Protein AF-A0A7W4EZD3-F1 (afdb_monomer_lite)

Secondary structure (DSSP, 8-state):
--PPPTT--GGG-EEEETTEEE-SS-EEETTEEETT--TTT-EEEEEE-TT--EEEEEE-SS-EEETTEEE-HHHHHHHHHS--

Sequence (84 aa):
GKTPLPKANPATWRKISHFYSKDDKRIYYLNKLLKEADYNTFEVVVLTSPEGYKLPYGKDKNQYYNYGNPLSEEEALEEVNSPL

Structure (mmCIF, N/CA/C/O backbone):
data_AF-A0A7W4EZD3-F1
#
_entry.id   AF-A0A7W4EZD3-F1
#
loop_
_atom_site.group_PDB
_atom_site.id
_atom_site.type_symbol
_atom_site.label_atom_id
_atom_site.label_alt_id
_atom_site.label_comp_id
_atom_site.label_asym_id
_atom_site.label_entity_id
_atom_site.label_seq_id
_atom_site.pdbx_PDB_ins_code
_atom_site.Cartn_x
_atom_site.Cartn_y
_atom_site.Cartn_z
_atom_site.occupancy
_atom_site.B_iso_or_equiv
_atom_site.auth_seq_id
_atom_site.auth_comp_id
_atom_site.auth_asym_id
_atom_site.auth_atom_id
_atom_site.pdbx_PDB_model_num
ATOM 1 N N . GLY A 1 1 ? 15.573 -20.038 0.946 1.00 50.72 1 GLY A N 1
ATOM 2 C CA . GLY A 1 1 ? 14.478 -20.726 0.230 1.00 50.72 1 GLY A CA 1
ATOM 3 C C . GLY A 1 1 ? 13.420 -19.714 -0.166 1.00 50.72 1 GLY A C 1
ATOM 4 O O . GLY A 1 1 ? 13.255 -18.737 0.552 1.00 50.72 1 GLY A O 1
ATOM 5 N N . LYS A 1 2 ? 12.739 -19.905 -1.303 1.00 58.47 2 LYS A N 1
ATOM 6 C CA . LYS A 1 2 ? 11.610 -19.059 -1.723 1.00 58.47 2 LYS A CA 1
ATOM 7 C C . LYS A 1 2 ? 10.370 -19.468 -0.925 1.00 58.47 2 LYS A C 1
ATOM 9 O O . LYS A 1 2 ? 9.654 -20.370 -1.343 1.00 58.47 2 LYS A O 1
ATOM 14 N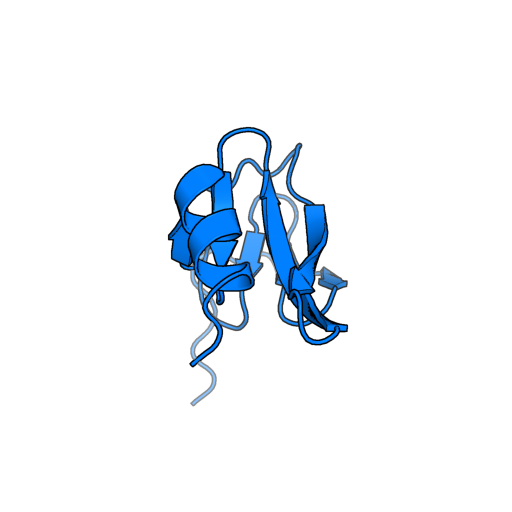 N . THR A 1 3 ? 10.154 -18.865 0.240 1.00 67.12 3 THR A N 1
ATOM 15 C CA . THR A 1 3 ? 8.908 -19.071 0.988 1.00 67.12 3 THR A CA 1
ATOM 16 C C . THR A 1 3 ? 7.767 -18.409 0.208 1.00 67.12 3 THR A C 1
ATOM 18 O O . THR A 1 3 ? 7.840 -17.201 -0.026 1.00 67.12 3 THR A O 1
ATOM 21 N N . PRO A 1 4 ? 6.742 -19.159 -0.238 1.00 73.44 4 PRO A N 1
ATOM 22 C CA . PRO A 1 4 ? 5.600 -18.583 -0.940 1.00 73.44 4 PRO A CA 1
ATOM 23 C C . PRO A 1 4 ? 4.879 -17.578 -0.044 1.00 73.44 4 PRO A C 1
ATOM 25 O O . PRO A 1 4 ? 4.729 -17.813 1.156 1.00 73.44 4 PRO A O 1
ATOM 28 N N . LEU A 1 5 ? 4.399 -16.478 -0.624 1.00 78.94 5 LEU A N 1
ATOM 29 C CA . LEU A 1 5 ? 3.583 -15.523 0.115 1.00 78.94 5 LEU A CA 1
ATOM 30 C C . LEU A 1 5 ? 2.237 -16.158 0.454 1.00 78.94 5 LEU A C 1
ATOM 32 O O . LEU A 1 5 ? 1.502 -16.531 -0.466 1.00 78.94 5 LEU A O 1
ATOM 36 N N . PRO A 1 6 ? 1.883 -16.286 1.746 1.00 73.94 6 PRO A N 1
ATOM 37 C CA . PRO A 1 6 ? 0.623 -16.894 2.125 1.00 73.94 6 PRO A CA 1
ATOM 38 C C . PRO A 1 6 ? -0.542 -16.190 1.429 1.00 73.94 6 PRO A C 1
ATOM 40 O O . PRO A 1 6 ? -0.672 -14.966 1.490 1.00 73.94 6 PRO A O 1
ATOM 43 N N . LYS A 1 7 ? -1.411 -16.990 0.802 1.00 84.38 7 LYS A N 1
ATOM 44 C CA . LYS A 1 7 ? -2.647 -16.568 0.124 1.00 84.38 7 LYS A CA 1
ATOM 45 C C . LYS A 1 7 ? -2.479 -15.800 -1.192 1.00 84.38 7 LYS A C 1
ATOM 47 O O . LYS A 1 7 ? -3.507 -15.517 -1.800 1.00 84.38 7 LYS A O 1
ATOM 52 N N . ALA A 1 8 ? -1.260 -15.477 -1.624 1.00 91.50 8 ALA A N 1
ATOM 53 C CA . ALA A 1 8 ? -1.056 -14.791 -2.897 1.00 91.50 8 ALA A CA 1
ATOM 54 C C . ALA A 1 8 ? -1.617 -15.616 -4.056 1.00 91.50 8 ALA A C 1
ATOM 56 O O . ALA A 1 8 ? -1.408 -16.828 -4.107 1.00 91.50 8 ALA A O 1
ATOM 57 N N . ASN A 1 9 ? -2.314 -14.952 -4.974 1.00 94.69 9 ASN A N 1
ATOM 58 C CA . ASN A 1 9 ? -2.732 -15.540 -6.239 1.00 94.69 9 ASN A CA 1
ATOM 59 C C . ASN A 1 9 ? -1.738 -15.148 -7.350 1.00 94.69 9 ASN A C 1
ATOM 61 O O . ASN A 1 9 ? -1.766 -14.011 -7.823 1.00 94.69 9 ASN A O 1
ATOM 65 N N . PRO A 1 10 ? -0.851 -16.058 -7.799 1.00 93.25 10 PRO A N 1
ATOM 66 C CA . PRO A 1 10 ? 0.147 -15.728 -8.814 1.00 93.25 10 PRO A CA 1
ATOM 67 C C . PRO A 1 10 ? -0.464 -15.429 -10.185 1.00 93.25 10 PRO A C 1
ATOM 69 O O . PRO A 1 10 ? 0.135 -14.693 -10.960 1.00 93.25 10 PRO A O 1
ATOM 72 N N . ALA A 1 11 ? -1.646 -15.978 -10.488 1.00 96.62 11 ALA A N 1
ATOM 73 C CA . ALA A 1 11 ? -2.293 -15.807 -11.789 1.00 96.62 11 ALA A CA 1
ATOM 74 C C . ALA A 1 11 ? -2.765 -14.365 -12.033 1.00 96.62 11 ALA A C 1
ATOM 76 O O . ALA A 1 11 ? -2.899 -13.941 -13.176 1.00 96.62 11 ALA A O 1
ATOM 77 N N . THR A 1 12 ? -3.014 -13.613 -10.960 1.00 97.38 12 THR A N 1
ATOM 78 C CA . THR A 1 12 ? -3.505 -12.227 -10.994 1.00 97.38 12 THR A CA 1
ATOM 79 C C . THR A 1 12 ? -2.472 -11.235 -10.462 1.00 97.38 12 THR A C 1
ATOM 81 O O . THR A 1 12 ? -2.749 -10.038 -10.361 1.00 97.38 12 THR A O 1
ATOM 84 N N . TRP A 1 13 ? -1.273 -11.719 -10.127 1.00 96.56 13 TRP A N 1
ATOM 85 C CA . TRP A 1 13 ? -0.223 -10.913 -9.531 1.00 96.56 13 TRP A CA 1
ATOM 86 C C . TRP A 1 13 ? 0.300 -9.861 -10.505 1.00 96.56 13 TRP A C 1
ATOM 88 O O . TRP A 1 13 ? 0.718 -10.168 -11.623 1.00 96.56 13 TRP A O 1
ATOM 98 N N . ARG A 1 14 ? 0.372 -8.613 -10.045 1.00 96.69 14 ARG A N 1
ATOM 99 C CA . ARG A 1 14 ? 1.012 -7.521 -10.776 1.00 96.69 14 ARG A CA 1
ATOM 100 C C . ARG A 1 14 ? 1.728 -6.557 -9.844 1.00 96.69 14 ARG A C 1
ATOM 102 O O . ARG A 1 14 ? 1.290 -6.274 -8.728 1.00 96.69 14 ARG A O 1
ATOM 109 N N . LYS A 1 15 ? 2.830 -5.999 -10.338 1.00 96.56 15 LYS A N 1
ATOM 110 C CA . LYS A 1 15 ? 3.502 -4.869 -9.694 1.00 96.56 15 LYS A CA 1
ATOM 111 C C . LYS A 1 15 ? 2.613 -3.622 -9.800 1.00 96.56 15 LYS A C 1
ATOM 113 O O . LYS A 1 15 ? 2.012 -3.398 -10.850 1.00 96.56 15 LYS A O 1
ATOM 118 N N . ILE A 1 16 ? 2.525 -2.839 -8.722 1.00 95.56 16 ILE A N 1
ATOM 119 C CA . ILE A 1 16 ? 1.869 -1.521 -8.732 1.00 95.56 16 ILE A CA 1
ATOM 120 C C . ILE A 1 16 ? 2.929 -0.466 -9.046 1.00 95.56 16 ILE A C 1
ATOM 122 O O . ILE A 1 16 ? 2.983 0.049 -10.155 1.00 95.56 16 ILE A O 1
ATOM 126 N N . SER A 1 17 ? 3.812 -0.193 -8.085 1.00 96.56 17 SER A N 1
ATOM 127 C CA . SER A 1 17 ? 4.940 0.730 -8.208 1.00 96.56 17 SER A CA 1
ATOM 128 C C . SER A 1 17 ? 5.943 0.468 -7.084 1.00 96.56 17 SER A C 1
ATOM 130 O O . SER A 1 17 ? 5.588 -0.123 -6.065 1.00 96.56 17 SER A O 1
ATOM 132 N N . HIS A 1 18 ? 7.197 0.888 -7.264 1.00 95.50 18 HIS A N 1
ATOM 133 C CA . HIS A 1 18 ? 8.283 0.689 -6.296 1.00 95.50 18 HIS A CA 1
ATOM 134 C C . HIS A 1 18 ? 8.346 -0.761 -5.783 1.00 95.50 18 HIS A C 1
ATOM 136 O O . HIS A 1 18 ? 8.560 -1.682 -6.576 1.00 95.50 18 HIS A O 1
ATOM 142 N N . PHE A 1 19 ? 8.144 -0.962 -4.483 1.00 96.12 19 PHE A N 1
ATOM 143 C CA . PHE A 1 19 ? 8.152 -2.262 -3.815 1.00 96.12 19 PHE A CA 1
ATOM 144 C C . PHE A 1 19 ? 6.741 -2.796 -3.518 1.00 96.12 19 PHE A C 1
ATOM 146 O O . PHE A 1 19 ? 6.600 -3.824 -2.856 1.00 96.12 19 PHE A O 1
ATOM 15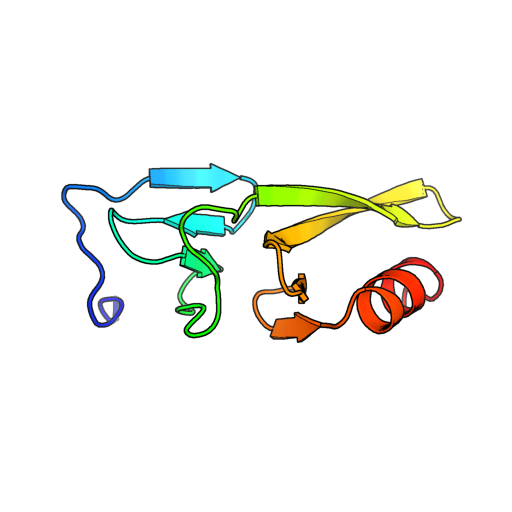3 N N . TYR A 1 20 ? 5.704 -2.126 -4.030 1.00 97.88 20 TYR A N 1
ATOM 154 C CA . TYR A 1 20 ? 4.309 -2.518 -3.879 1.00 97.88 20 TYR A CA 1
ATOM 155 C C . TYR A 1 20 ? 3.810 -3.357 -5.057 1.00 97.88 20 TYR A C 1
ATOM 157 O O . TYR A 1 20 ? 4.107 -3.115 -6.234 1.00 97.88 20 TYR A O 1
ATOM 165 N N . SER A 1 21 ? 2.995 -4.351 -4.734 1.00 97.44 21 SER A N 1
ATOM 166 C CA . SER A 1 21 ? 2.373 -5.277 -5.681 1.00 97.44 21 SER A CA 1
ATOM 167 C C . SER A 1 21 ? 1.008 -5.722 -5.168 1.00 97.44 21 SER A C 1
ATOM 169 O O . SER A 1 21 ? 0.689 -5.530 -3.997 1.00 97.44 21 SER A O 1
ATOM 171 N N . LYS A 1 22 ? 0.182 -6.280 -6.050 1.00 97.62 22 LYS A N 1
ATOM 172 C CA . LYS A 1 22 ? -1.143 -6.796 -5.704 1.00 97.62 22 LYS A CA 1
ATOM 173 C C . LYS A 1 22 ? -1.475 -8.061 -6.470 1.00 97.62 22 LYS A C 1
ATOM 175 O O . LYS A 1 22 ? -0.979 -8.252 -7.578 1.00 97.62 22 LYS A O 1
ATOM 180 N N . ASP A 1 23 ? -2.339 -8.877 -5.884 1.00 97.50 23 ASP A N 1
ATOM 181 C CA . ASP A 1 23 ? -3.116 -9.882 -6.611 1.00 97.50 23 ASP A CA 1
ATOM 182 C C . ASP A 1 23 ? -4.545 -9.353 -6.856 1.00 97.50 23 ASP A C 1
ATOM 184 O O . ASP A 1 23 ? -4.751 -8.140 -6.876 1.00 97.50 23 ASP A O 1
ATOM 188 N N . ASP A 1 24 ? -5.535 -10.222 -7.070 1.00 96.88 24 ASP A N 1
ATOM 189 C CA . ASP A 1 24 ? -6.940 -9.836 -7.269 1.00 96.88 24 ASP A CA 1
ATOM 190 C C . ASP A 1 24 ? -7.660 -9.378 -5.991 1.00 96.88 24 ASP A C 1
ATOM 192 O O . ASP A 1 24 ? -8.782 -8.878 -6.077 1.00 96.88 24 ASP A O 1
ATOM 196 N N . LYS A 1 25 ? -7.054 -9.557 -4.810 1.00 96.44 25 LYS A N 1
ATOM 197 C CA . LYS A 1 25 ? -7.716 -9.351 -3.508 1.00 96.44 25 LYS A CA 1
ATOM 198 C C . LYS A 1 25 ? -6.859 -8.656 -2.454 1.00 96.44 25 LYS A C 1
ATOM 200 O O . LYS A 1 25 ? -7.388 -8.280 -1.411 1.00 96.44 25 LYS A O 1
ATOM 205 N N . ARG A 1 26 ? -5.543 -8.562 -2.642 1.00 97.25 26 ARG A N 1
ATOM 206 C CA . ARG A 1 26 ? -4.585 -8.193 -1.592 1.00 97.25 26 ARG A CA 1
ATOM 207 C C . ARG A 1 26 ? -3.472 -7.314 -2.121 1.00 97.25 26 ARG A C 1
ATOM 209 O O . ARG A 1 26 ? -3.097 -7.400 -3.288 1.00 97.25 26 ARG A O 1
ATOM 216 N N . ILE A 1 27 ? -2.923 -6.513 -1.216 1.00 98.00 27 ILE A N 1
ATOM 217 C CA . ILE A 1 27 ? -1.776 -5.646 -1.458 1.00 98.00 27 ILE A CA 1
ATOM 218 C C . ILE A 1 27 ? -0.574 -6.152 -0.660 1.00 98.00 27 ILE A C 1
ATOM 220 O O . ILE A 1 27 ? -0.703 -6.643 0.465 1.00 98.00 27 ILE A O 1
ATOM 224 N N . TYR A 1 28 ? 0.605 -6.028 -1.253 1.00 97.00 28 TYR A N 1
ATOM 225 C CA . TYR A 1 28 ? 1.862 -6.509 -0.709 1.00 97.00 28 TYR A CA 1
ATOM 226 C C . TYR A 1 28 ? 2.943 -5.441 -0.820 1.00 97.00 28 TYR A C 1
ATOM 228 O O . TYR A 1 28 ? 3.058 -4.780 -1.853 1.00 97.00 28 TYR A O 1
ATOM 236 N N . TYR A 1 29 ? 3.777 -5.342 0.212 1.00 96.56 29 TYR A N 1
ATOM 237 C CA . TYR A 1 29 ? 5.063 -4.653 0.174 1.00 96.56 29 TYR A CA 1
ATOM 238 C C . TYR A 1 29 ? 6.173 -5.707 0.220 1.00 96.56 29 TYR A C 1
ATOM 240 O O . TYR A 1 29 ? 6.303 -6.408 1.222 1.00 96.56 29 TYR A O 1
ATOM 248 N N . LEU A 1 30 ? 6.955 -5.861 -0.852 1.00 93.56 30 LEU A N 1
ATOM 249 C CA . LEU A 1 30 ? 7.907 -6.971 -1.016 1.00 93.56 30 LEU A CA 1
ATOM 250 C C . LEU A 1 30 ? 7.254 -8.329 -0.690 1.00 93.56 30 LEU A C 1
ATOM 252 O O . LEU A 1 30 ? 6.370 -8.797 -1.404 1.00 93.56 30 LEU A O 1
ATOM 256 N N . ASN A 1 31 ? 7.686 -8.958 0.403 1.00 91.06 31 ASN A N 1
ATOM 257 C CA . ASN A 1 31 ? 7.198 -10.230 0.910 1.00 91.06 31 ASN A CA 1
ATOM 258 C C . ASN A 1 31 ? 6.213 -10.094 2.091 1.00 91.06 31 ASN A C 1
ATOM 260 O O . ASN A 1 31 ? 5.921 -11.078 2.772 1.00 91.06 31 ASN A O 1
ATOM 264 N N . LYS A 1 32 ? 5.702 -8.889 2.358 1.00 92.94 32 LYS A N 1
ATOM 265 C CA . LYS A 1 32 ? 4.761 -8.589 3.440 1.00 92.94 32 LYS A CA 1
ATOM 266 C C . LYS A 1 32 ? 3.358 -8.386 2.878 1.00 92.94 32 LYS A C 1
ATOM 268 O O . LYS A 1 32 ? 3.144 -7.522 2.035 1.00 92.94 32 LYS A O 1
ATOM 273 N N . LEU A 1 33 ? 2.392 -9.157 3.378 1.00 95.19 33 LEU A N 1
ATOM 274 C CA . LEU A 1 33 ? 0.967 -8.907 3.146 1.00 95.19 33 LEU A CA 1
ATOM 275 C C . LEU A 1 33 ? 0.506 -7.713 3.993 1.00 95.19 33 LEU A C 1
ATOM 277 O O . LEU A 1 33 ? 0.623 -7.755 5.220 1.00 95.19 33 LEU A O 1
ATOM 281 N N . LEU A 1 34 ? -0.080 -6.703 3.351 1.00 96.56 34 LEU A N 1
ATOM 282 C CA . LEU A 1 34 ? -0.759 -5.595 4.021 1.00 96.56 34 LEU A CA 1
ATOM 283 C C . LEU A 1 34 ? -2.184 -6.025 4.370 1.00 96.56 34 LEU A C 1
ATOM 285 O O . LEU A 1 34 ? -3.090 -5.938 3.548 1.00 96.56 34 LEU A O 1
ATOM 289 N N . LYS A 1 35 ? -2.371 -6.572 5.575 1.00 95.00 35 LYS A N 1
ATOM 290 C CA . LYS A 1 35 ? -3.656 -7.164 5.990 1.00 95.00 35 LYS A CA 1
ATOM 291 C C . LYS A 1 35 ? -4.795 -6.148 6.094 1.00 95.00 35 LYS A C 1
ATOM 293 O O . LYS A 1 35 ? -5.941 -6.536 5.906 1.00 95.00 35 LYS A O 1
ATOM 298 N N . GLU A 1 36 ? -4.465 -4.904 6.415 1.00 96.25 36 GLU A N 1
ATOM 299 C CA . GLU A 1 36 ? -5.424 -3.819 6.655 1.00 96.25 36 GLU A CA 1
ATOM 300 C C . GLU A 1 36 ? -5.670 -2.960 5.413 1.00 96.25 36 GLU A C 1
ATOM 302 O O . GLU A 1 36 ? -6.586 -2.146 5.423 1.00 96.25 36 GLU A O 1
ATOM 307 N N . ALA A 1 37 ? -4.893 -3.170 4.342 1.00 97.69 37 ALA A N 1
ATOM 308 C CA . ALA A 1 37 ? -4.991 -2.355 3.142 1.00 97.69 37 ALA A CA 1
ATOM 309 C C . ALA A 1 37 ? -6.347 -2.523 2.457 1.00 97.69 37 ALA A C 1
ATOM 311 O O . ALA A 1 37 ? -6.739 -3.633 2.073 1.00 97.69 37 ALA A O 1
ATOM 312 N N . ASP A 1 38 ? -7.028 -1.404 2.229 1.00 98.50 38 ASP A N 1
ATOM 313 C CA . ASP A 1 38 ? -8.226 -1.365 1.407 1.00 98.50 38 ASP A CA 1
ATOM 314 C C . ASP A 1 38 ? -7.835 -1.540 -0.066 1.00 98.50 38 ASP A C 1
ATOM 316 O O . ASP A 1 38 ? -7.344 -0.640 -0.745 1.00 98.50 38 ASP A O 1
ATOM 320 N N . TYR A 1 39 ? -8.075 -2.747 -0.574 1.00 97.94 39 TYR A N 1
ATOM 321 C CA . TYR A 1 39 ? -7.684 -3.158 -1.919 1.00 97.94 39 TYR A CA 1
ATOM 322 C C . TYR A 1 39 ? -8.197 -2.244 -3.046 1.00 97.94 39 TYR A C 1
ATOM 324 O O . TYR A 1 39 ? -7.528 -2.107 -4.078 1.00 97.94 39 TYR A O 1
ATOM 332 N N . ASN A 1 40 ? -9.395 -1.676 -2.877 1.00 98.19 40 ASN A N 1
ATOM 333 C CA . ASN A 1 40 ? -10.087 -0.920 -3.919 1.00 98.19 40 ASN A CA 1
ATOM 334 C C . ASN A 1 40 ? -9.564 0.511 -4.033 1.00 98.19 40 ASN A C 1
ATOM 336 O O . ASN A 1 40 ? -9.624 1.089 -5.114 1.00 98.19 40 ASN A O 1
ATOM 340 N N . THR A 1 41 ? -9.064 1.063 -2.929 1.00 98.50 41 THR A N 1
ATOM 341 C CA . THR A 1 41 ? -8.587 2.449 -2.849 1.00 98.50 41 THR A CA 1
ATOM 342 C C . THR A 1 41 ? -7.070 2.561 -2.752 1.00 98.50 41 THR A C 1
ATOM 344 O O . THR A 1 41 ? -6.550 3.670 -2.785 1.00 98.50 41 THR A O 1
ATOM 347 N N . PHE A 1 42 ? -6.354 1.434 -2.676 1.00 98.56 42 PHE A N 1
ATOM 348 C CA . PHE A 1 42 ? -4.903 1.444 -2.555 1.00 98.56 42 PHE A CA 1
ATOM 349 C C . PHE A 1 42 ? -4.198 2.028 -3.786 1.00 98.56 42 PHE A C 1
ATOM 351 O O . PHE A 1 42 ? -4.333 1.527 -4.909 1.00 98.56 42 PHE A O 1
ATOM 358 N N . GLU A 1 43 ? -3.331 2.999 -3.536 1.00 98.25 43 GLU A N 1
ATOM 359 C CA . GLU A 1 43 ? -2.422 3.624 -4.483 1.00 98.25 43 GLU A CA 1
ATOM 360 C C . GLU A 1 43 ? -1.005 3.749 -3.899 1.00 98.25 43 GLU A C 1
ATOM 362 O O . GLU A 1 43 ? -0.758 3.499 -2.719 1.00 98.25 43 GLU A O 1
ATOM 367 N N . VAL A 1 44 ? -0.039 4.097 -4.751 1.00 98.38 44 VAL A N 1
ATOM 368 C CA . VAL A 1 44 ? 1.317 4.448 -4.314 1.00 98.38 44 VAL A CA 1
ATOM 369 C C . VAL A 1 44 ? 1.521 5.922 -4.616 1.00 98.38 44 VAL A C 1
ATOM 371 O O . VAL A 1 44 ? 1.535 6.310 -5.784 1.00 98.38 44 VAL A O 1
ATOM 374 N N . VAL A 1 45 ? 1.682 6.720 -3.567 1.00 98.00 45 VAL A N 1
ATOM 375 C CA . VAL A 1 45 ? 1.916 8.165 -3.641 1.00 98.00 45 VAL A CA 1
ATOM 376 C C . VAL A 1 45 ? 3.379 8.474 -3.351 1.00 98.00 45 VAL A C 1
ATOM 378 O O . VAL A 1 45 ? 4.083 7.680 -2.730 1.00 98.00 45 VAL A O 1
ATOM 381 N N . VAL A 1 46 ? 3.855 9.629 -3.809 1.00 97.06 46 VAL A N 1
ATOM 382 C CA . VAL A 1 46 ? 5.209 10.109 -3.515 1.00 97.06 46 VAL A CA 1
ATOM 383 C C . VAL A 1 46 ? 5.093 11.365 -2.673 1.00 97.06 46 VAL A C 1
ATOM 385 O O . VAL A 1 46 ? 4.611 12.389 -3.153 1.00 97.06 46 VAL A O 1
ATOM 388 N N . LEU A 1 47 ? 5.554 11.278 -1.432 1.00 95.75 47 LEU A N 1
ATOM 389 C CA . LEU A 1 47 ? 5.716 12.430 -0.558 1.00 95.75 47 LEU A CA 1
ATOM 390 C C . LEU A 1 47 ? 7.126 12.991 -0.757 1.00 95.75 47 LEU A C 1
ATOM 392 O O . LEU A 1 47 ? 8.060 12.246 -1.054 1.00 95.75 47 LEU A O 1
ATOM 396 N N . THR A 1 48 ? 7.272 14.312 -0.684 1.00 95.56 48 THR A N 1
ATOM 397 C CA . THR A 1 48 ? 8.564 14.981 -0.888 1.00 95.56 48 THR A CA 1
ATOM 398 C C . THR A 1 48 ? 8.970 15.672 0.403 1.00 95.56 48 THR A C 1
ATOM 400 O O . THR A 1 48 ? 8.192 16.475 0.912 1.00 95.56 48 THR A O 1
ATOM 403 N N . SER A 1 49 ? 10.153 15.348 0.927 1.00 94.25 49 SER A N 1
ATOM 404 C CA . SER A 1 49 ? 10.688 15.983 2.136 1.00 94.25 49 SER A CA 1
ATOM 405 C C . SER A 1 49 ? 11.065 17.452 1.885 1.00 94.25 49 SER A C 1
ATOM 407 O O . SER A 1 49 ? 11.234 17.845 0.722 1.00 94.25 49 SER A O 1
ATOM 409 N N . PRO A 1 50 ? 11.261 18.267 2.938 1.00 94.06 50 PRO A N 1
ATOM 410 C CA . PRO A 1 50 ? 11.765 19.637 2.807 1.00 94.06 50 PRO A CA 1
ATOM 411 C C . PRO A 1 50 ? 13.099 19.743 2.045 1.00 94.06 50 PRO A C 1
ATOM 413 O O . PRO A 1 50 ? 13.337 20.715 1.330 1.00 94.06 50 PRO A O 1
ATOM 416 N N . GLU A 1 51 ? 13.949 18.721 2.140 1.00 93.81 51 GLU A N 1
ATOM 417 C CA . GLU A 1 51 ? 15.242 18.608 1.450 1.00 93.81 51 GLU A CA 1
ATOM 418 C C . GLU A 1 51 ? 15.102 18.132 -0.008 1.00 93.81 51 GLU A C 1
ATOM 420 O O . GLU A 1 51 ? 16.089 18.056 -0.741 1.00 93.81 51 GLU A O 1
ATOM 425 N N . GLY A 1 52 ? 13.883 17.808 -0.452 1.00 94.56 52 GLY A N 1
ATOM 426 C CA . GLY A 1 52 ? 13.584 17.372 -1.814 1.00 94.56 52 GLY A CA 1
ATOM 427 C C . GLY A 1 52 ? 13.649 15.859 -2.036 1.00 94.56 52 GLY A C 1
ATOM 428 O O . GLY A 1 52 ? 13.558 15.414 -3.187 1.00 94.56 52 GLY A O 1
ATOM 429 N N . TYR A 1 53 ? 13.780 15.046 -0.981 1.00 92.62 53 TYR A N 1
ATOM 4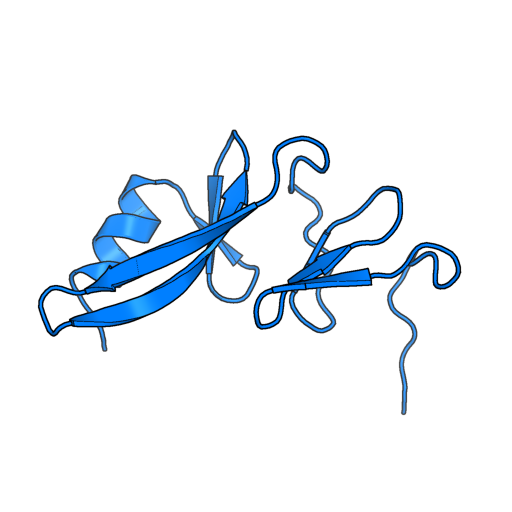30 C CA . TYR A 1 53 ? 13.768 13.589 -1.118 1.00 92.62 53 TYR A CA 1
ATOM 431 C C . TYR A 1 53 ? 12.371 13.091 -1.475 1.00 92.62 53 TYR A C 1
ATOM 433 O O . TYR A 1 53 ? 11.398 13.390 -0.793 1.00 92.62 53 TYR A O 1
ATOM 441 N N . LYS A 1 54 ? 12.274 12.293 -2.540 1.00 94.44 54 LYS A N 1
ATOM 442 C CA . LYS A 1 54 ? 11.021 11.681 -2.998 1.00 94.44 54 LYS A CA 1
ATOM 443 C C . LYS A 1 54 ? 10.852 10.302 -2.372 1.00 94.44 54 LYS A C 1
ATOM 445 O O . LYS A 1 54 ? 11.579 9.372 -2.721 1.00 94.44 54 LYS A O 1
ATOM 450 N N . LEU A 1 55 ? 9.871 10.171 -1.490 1.00 94.31 55 LEU A N 1
ATOM 451 C CA . LEU A 1 55 ? 9.628 8.989 -0.676 1.00 94.31 55 LEU A CA 1
ATOM 452 C C . LEU A 1 55 ? 8.308 8.326 -1.104 1.00 94.31 55 LEU A C 1
ATOM 454 O O . LEU A 1 55 ? 7.249 8.950 -1.005 1.00 94.31 55 LEU A O 1
ATOM 458 N N . PRO A 1 56 ? 8.338 7.089 -1.629 1.00 96.38 56 PRO A N 1
ATOM 459 C CA . PRO A 1 56 ? 7.130 6.393 -2.047 1.00 96.38 56 PRO A CA 1
ATOM 460 C C . PRO A 1 56 ? 6.414 5.740 -0.859 1.00 96.38 56 PRO A C 1
ATOM 462 O O . PRO A 1 56 ? 6.946 4.826 -0.229 1.00 96.38 56 PRO A O 1
ATOM 465 N N . TYR A 1 57 ? 5.168 6.138 -0.628 1.00 98.06 57 TYR A N 1
ATOM 466 C CA . TYR A 1 57 ? 4.279 5.563 0.377 1.00 98.06 57 TYR A CA 1
ATOM 467 C C . TYR A 1 57 ? 3.162 4.779 -0.306 1.00 98.06 57 TYR A C 1
ATOM 469 O O . TYR A 1 57 ? 2.667 5.157 -1.368 1.00 98.06 57 TYR A O 1
ATOM 477 N N . GLY A 1 58 ? 2.745 3.677 0.310 1.00 98.44 58 GLY A N 1
ATOM 478 C CA . GLY A 1 58 ? 1.427 3.127 0.021 1.00 98.44 58 GLY A CA 1
ATOM 479 C C . GLY A 1 58 ? 0.382 4.025 0.670 1.00 98.44 58 GLY A C 1
ATOM 480 O O . GLY A 1 58 ? 0.635 4.573 1.738 1.00 98.44 58 GLY A O 1
ATOM 481 N N . LYS A 1 59 ? -0.779 4.179 0.053 1.00 98.62 59 LYS A N 1
ATOM 482 C CA . LYS A 1 59 ? -1.898 4.916 0.633 1.00 98.62 59 LYS A CA 1
ATOM 483 C C . LYS A 1 59 ? -3.182 4.202 0.274 1.00 98.62 59 LYS A C 1
ATOM 485 O O . LYS A 1 59 ? -3.331 3.752 -0.855 1.00 98.62 59 LYS A O 1
ATOM 490 N N . ASP A 1 60 ? -4.103 4.110 1.212 1.00 98.69 60 ASP A N 1
ATOM 491 C CA . ASP A 1 60 ? -5.496 3.821 0.909 1.00 98.69 60 ASP A CA 1
ATOM 492 C C . ASP A 1 60 ? -6.401 4.879 1.548 1.00 98.69 60 ASP A C 1
ATOM 494 O O . ASP A 1 60 ? -5.931 5.900 2.053 1.00 98.69 60 ASP A O 1
ATOM 498 N N . LYS A 1 61 ? 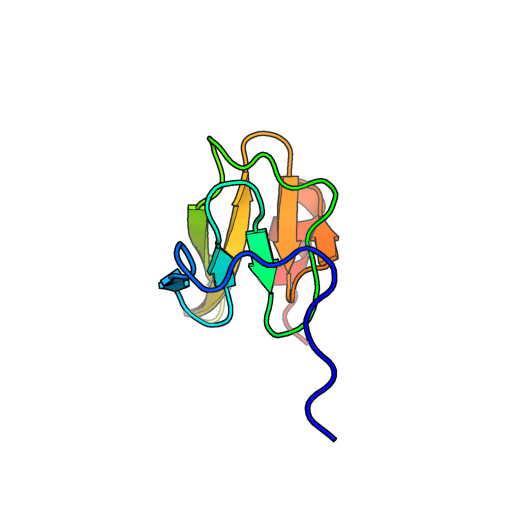-7.719 4.675 1.494 1.00 98.31 61 LYS A N 1
ATOM 499 C CA . LYS A 1 61 ? -8.681 5.636 2.051 1.00 98.31 61 LYS A CA 1
ATOM 500 C C . LYS A 1 61 ? -8.591 5.825 3.575 1.00 98.31 61 LYS A C 1
ATOM 502 O O . LYS A 1 61 ? -9.181 6.775 4.076 1.00 98.31 61 LYS A O 1
ATOM 507 N N . ASN A 1 62 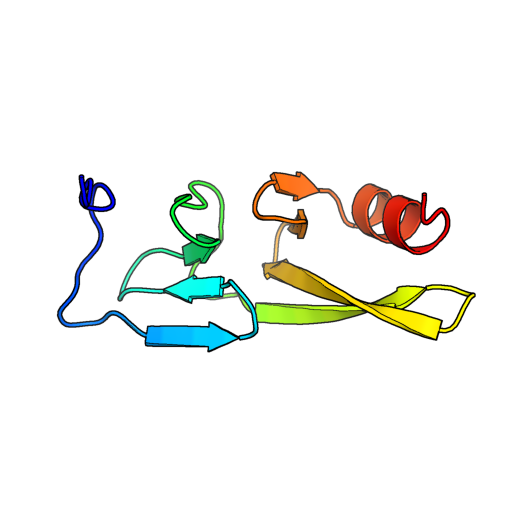? -7.961 4.901 4.301 1.00 98.12 62 ASN A N 1
ATOM 508 C CA . ASN A 1 62 ? -7.907 4.895 5.761 1.00 98.12 62 ASN A CA 1
ATOM 509 C C . ASN A 1 62 ? -6.546 5.366 6.288 1.00 98.12 62 ASN A C 1
ATOM 511 O O . ASN A 1 62 ? -6.501 5.988 7.345 1.00 98.12 62 ASN A O 1
ATOM 515 N N . GLN A 1 63 ? -5.447 5.024 5.606 1.00 98.38 63 GLN A N 1
ATOM 516 C CA . GLN A 1 63 ? -4.099 5.188 6.153 1.00 98.38 63 GLN A CA 1
ATOM 517 C C . GLN A 1 63 ? -2.998 5.201 5.081 1.00 98.38 63 GLN A C 1
ATOM 519 O O . GLN A 1 63 ? -3.201 4.835 3.918 1.00 98.38 63 GLN A O 1
ATOM 524 N N . TYR A 1 64 ? -1.797 5.588 5.503 1.00 98.62 64 TYR A N 1
ATOM 525 C CA . TYR A 1 64 ? -0.564 5.467 4.735 1.00 98.62 64 TYR A CA 1
ATOM 526 C C . TYR A 1 64 ? 0.204 4.200 5.125 1.00 98.62 64 TYR A C 1
ATOM 528 O O . TYR A 1 64 ? -0.078 3.531 6.122 1.00 98.62 64 TYR A O 1
ATOM 536 N N . TYR A 1 65 ? 1.194 3.860 4.303 1.00 98.25 65 TYR A N 1
ATOM 537 C CA . TYR A 1 65 ? 2.097 2.746 4.517 1.00 98.25 65 TYR A CA 1
ATOM 538 C C . TYR A 1 65 ? 3.536 3.136 4.181 1.00 98.25 65 TYR A C 1
ATOM 540 O O . TYR A 1 65 ? 3.845 3.406 3.015 1.00 98.25 65 TYR A O 1
ATOM 548 N N . ASN A 1 66 ? 4.432 3.073 5.169 1.00 96.56 66 ASN A N 1
ATOM 549 C CA . ASN A 1 66 ? 5.875 3.207 4.960 1.00 96.56 66 ASN A CA 1
ATOM 550 C C . ASN A 1 66 ? 6.569 1.856 5.110 1.00 96.56 66 ASN A C 1
ATOM 552 O O . ASN A 1 66 ? 6.406 1.174 6.121 1.00 96.56 66 ASN A O 1
ATOM 556 N N . TYR A 1 67 ? 7.302 1.422 4.084 1.00 95.62 67 TYR A N 1
ATOM 557 C CA . TYR A 1 67 ? 7.908 0.083 4.030 1.00 95.62 67 TYR A CA 1
ATOM 558 C C . TYR A 1 67 ? 6.926 -1.053 4.410 1.00 95.62 67 TYR A C 1
ATOM 560 O O . TYR A 1 67 ? 7.289 -2.085 4.980 1.00 95.62 67 TYR A O 1
ATOM 568 N N . GLY A 1 68 ? 5.641 -0.837 4.107 1.00 95.94 68 GLY A N 1
ATOM 569 C CA . GLY A 1 68 ? 4.527 -1.711 4.446 1.00 95.94 68 GLY A CA 1
ATOM 570 C C . GLY A 1 68 ? 4.062 -1.702 5.911 1.00 95.94 68 GLY A C 1
ATOM 571 O O . GLY A 1 68 ? 3.340 -2.617 6.313 1.00 95.94 68 GLY A O 1
ATOM 572 N N . ASN A 1 69 ? 4.474 -0.741 6.733 1.00 97.00 69 ASN A N 1
ATOM 573 C CA . ASN A 1 69 ? 3.922 -0.488 8.067 1.00 97.00 69 ASN A CA 1
ATOM 574 C C . ASN A 1 69 ? 2.804 0.563 7.983 1.00 97.00 69 ASN A C 1
ATOM 576 O O . ASN A 1 69 ? 3.038 1.573 7.326 1.00 97.00 69 ASN A O 1
ATOM 580 N N . PRO A 1 70 ? 1.625 0.327 8.596 1.00 97.62 70 PRO A N 1
ATOM 581 C CA . PRO A 1 70 ? 0.576 1.338 8.753 1.00 97.62 70 PRO A CA 1
ATOM 582 C C . PRO A 1 70 ? 1.099 2.629 9.371 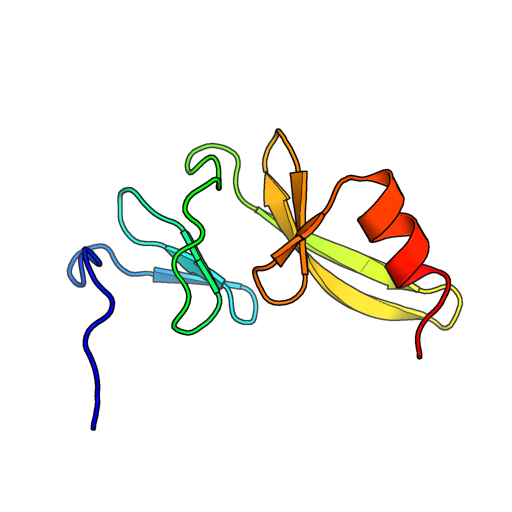1.00 97.62 70 PRO A C 1
ATOM 584 O O . PRO A 1 70 ? 1.879 2.544 10.315 1.00 97.62 70 PRO A O 1
ATOM 587 N N . LEU A 1 71 ? 0.615 3.769 8.886 1.00 97.81 71 LEU A N 1
ATOM 588 C CA . LEU A 1 71 ? 0.794 5.089 9.486 1.00 97.81 71 LEU A CA 1
ATOM 589 C C . LEU A 1 71 ? -0.486 5.906 9.302 1.00 97.81 71 LEU A C 1
ATOM 591 O O . LEU A 1 71 ? -1.129 5.809 8.250 1.00 97.81 71 LEU A O 1
ATOM 595 N N . SER A 1 72 ? -0.836 6.743 10.273 1.00 98.00 72 SER A N 1
ATOM 596 C CA . SER A 1 72 ? -1.806 7.815 10.046 1.00 98.00 72 SER A CA 1
ATOM 597 C C . SER A 1 72 ? -1.265 8.832 9.030 1.00 98.00 72 SER A C 1
ATOM 599 O O . SER A 1 72 ? -0.093 8.802 8.641 1.00 98.00 72 SER A O 1
ATOM 601 N N . GLU A 1 73 ? -2.126 9.734 8.557 1.00 96.69 73 GLU A N 1
ATOM 602 C CA . GLU A 1 73 ? -1.666 10.839 7.713 1.00 96.69 73 GLU A CA 1
ATOM 603 C C . GLU A 1 73 ? -0.714 11.764 8.476 1.00 96.69 73 GLU A C 1
ATOM 605 O O . GLU A 1 73 ? 0.310 12.159 7.923 1.00 96.69 73 GLU A O 1
ATOM 610 N N . GLU A 1 74 ? -1.000 12.055 9.748 1.00 97.06 74 GLU A N 1
ATOM 611 C CA . GLU A 1 74 ? -0.115 12.863 10.588 1.00 97.06 74 GLU A CA 1
ATOM 612 C C . GLU A 1 74 ? 1.256 12.200 10.752 1.00 97.06 74 GLU A C 1
ATOM 614 O O . GLU A 1 74 ? 2.267 12.843 10.483 1.00 97.06 74 GLU A O 1
ATOM 619 N N . GLU A 1 75 ? 1.302 10.906 11.088 1.00 97.31 75 GLU A N 1
ATOM 620 C CA . GLU A 1 75 ? 2.559 10.159 11.243 1.00 97.31 75 GLU A CA 1
ATOM 621 C C . GLU A 1 75 ? 3.368 10.134 9.936 1.00 97.31 75 GLU A C 1
ATOM 623 O O . GLU A 1 75 ? 4.578 10.359 9.940 1.00 97.31 75 GLU A O 1
ATOM 628 N N . ALA A 1 76 ? 2.712 9.914 8.791 1.00 96.69 76 ALA A N 1
ATOM 629 C CA . ALA A 1 76 ? 3.387 9.918 7.495 1.00 96.69 76 ALA A CA 1
ATOM 630 C C . ALA A 1 76 ? 3.975 11.295 7.145 1.00 96.69 76 ALA A C 1
ATOM 632 O O . ALA A 1 76 ? 5.076 11.378 6.598 1.00 96.69 76 ALA A O 1
ATOM 633 N N . LEU A 1 77 ? 3.261 12.381 7.457 1.00 95.12 77 LEU A N 1
ATOM 634 C CA . LEU A 1 77 ? 3.746 13.742 7.232 1.00 95.12 77 LEU A CA 1
ATOM 635 C C . LEU A 1 77 ? 4.860 14.126 8.214 1.00 95.12 77 LEU A C 1
ATOM 637 O O . LEU A 1 77 ? 5.802 14.809 7.813 1.00 95.12 77 LEU A O 1
ATOM 641 N N . GLU A 1 78 ? 4.792 13.689 9.471 1.00 95.69 78 GLU A N 1
ATOM 642 C CA . GLU A 1 78 ? 5.872 13.870 10.446 1.00 95.69 78 GLU A CA 1
ATOM 643 C C . GLU A 1 78 ? 7.154 13.161 9.991 1.00 95.69 78 GLU A C 1
ATOM 645 O O . GLU A 1 78 ? 8.214 13.789 9.949 1.00 95.69 78 GLU A O 1
ATOM 650 N N . GLU A 1 79 ? 7.056 11.900 9.553 1.00 93.81 79 GLU A N 1
ATOM 651 C CA . GLU A 1 79 ? 8.202 11.135 9.042 1.00 93.81 79 GLU A CA 1
ATOM 652 C C . GLU A 1 79 ? 8.872 11.812 7.839 1.00 93.81 79 GLU A C 1
ATOM 654 O O . GLU A 1 79 ? 10.098 11.893 7.766 1.00 93.81 79 GLU A O 1
ATOM 659 N N . VAL A 1 80 ? 8.083 12.321 6.889 1.00 94.50 80 VAL A N 1
ATOM 660 C CA . VAL A 1 80 ? 8.609 12.982 5.683 1.00 94.50 80 VAL A CA 1
ATOM 661 C C . VAL A 1 80 ? 9.322 14.295 6.012 1.00 94.50 80 VAL A C 1
ATOM 663 O O . VAL A 1 80 ? 10.260 14.665 5.309 1.00 94.50 80 VAL A O 1
ATOM 666 N N . ASN A 1 81 ? 8.895 15.000 7.061 1.00 91.88 81 ASN A N 1
ATOM 667 C CA . ASN A 1 81 ? 9.470 16.284 7.468 1.00 91.88 81 ASN A CA 1
ATOM 668 C C . ASN A 1 81 ? 10.643 16.157 8.450 1.00 91.88 81 ASN A C 1
ATOM 670 O O . ASN A 1 81 ? 11.277 17.162 8.762 1.00 91.88 81 ASN A O 1
ATOM 674 N N . SER A 1 82 ? 10.929 14.955 8.951 1.00 85.81 82 SER A N 1
ATOM 675 C CA . SER A 1 82 ? 12.069 14.675 9.833 1.00 85.81 82 SER A CA 1
ATOM 676 C C . SER A 1 82 ? 12.872 13.469 9.331 1.00 85.81 82 SER A C 1
ATOM 678 O O . SER A 1 82 ? 12.952 12.457 10.033 1.00 85.81 82 SER A O 1
ATOM 680 N N . PRO A 1 83 ? 13.450 13.529 8.114 1.00 63.91 83 PRO A N 1
ATOM 681 C CA . PRO A 1 83 ? 14.236 12.415 7.608 1.00 63.91 83 PRO A CA 1
ATOM 682 C C . PRO A 1 83 ? 15.500 12.219 8.462 1.00 63.91 83 PRO A C 1
ATOM 684 O O . PRO A 1 83 ? 16.181 13.185 8.809 1.00 63.91 83 PRO A O 1
ATOM 687 N N . LEU A 1 84 ? 15.763 10.954 8.813 1.00 62.16 84 LEU A N 1
ATOM 688 C CA . LEU A 1 84 ? 16.925 10.477 9.581 1.00 62.16 84 LEU A CA 1
ATOM 689 C C . LEU A 1 84 ? 18.274 10.924 8.999 1.00 62.16 84 LEU A C 1
ATOM 691 O O . LEU A 1 84 ? 18.419 10.892 7.754 1.00 62.16 84 LEU A O 1
#

Foldseek 3Di:
DPDDQPPADPVQWDAQDDQWIDGPAFIDRNSDTLPPDDPVFWHWDWDAEPVGDTAIWIDGPQFIAHSSDTDHPVRVVVCRHDPD

pLDDT: mean 93.2, std 9.51, range [50.72, 98.69]

Radius of gyration: 13.49 Å; chains: 1; bounding box: 27×40×23 Å